Protein AF-A0A2T0ANY3-F1 (afdb_monomer_lite)

Structure (mmCIF, N/CA/C/O backbone):
data_AF-A0A2T0ANY3-F1
#
_entry.id   AF-A0A2T0ANY3-F1
#
loop_
_atom_site.group_PDB
_atom_site.id
_atom_site.type_symbol
_atom_site.label_atom_id
_atom_site.label_alt_id
_atom_site.label_comp_id
_atom_site.label_asym_id
_atom_site.label_entity_id
_atom_site.label_seq_id
_atom_site.pdbx_PDB_ins_code
_atom_site.Cartn_x
_atom_site.Cartn_y
_atom_site.Cartn_z
_atom_site.occupancy
_atom_site.B_iso_or_equiv
_atom_site.auth_seq_id
_atom_site.auth_comp_id
_atom_site.auth_asym_id
_atom_site.auth_atom_id
_atom_site.pdbx_PDB_model_num
ATOM 1 N N . MET A 1 1 ? -57.122 -60.988 -30.507 1.00 38.91 1 MET A N 1
ATOM 2 C CA . MET A 1 1 ? -55.889 -60.382 -31.065 1.00 38.91 1 MET A CA 1
ATOM 3 C C . MET A 1 1 ? -55.751 -58.993 -30.432 1.00 38.91 1 MET A C 1
ATOM 5 O O . MET A 1 1 ? -56.657 -58.203 -30.624 1.00 38.91 1 MET A O 1
ATOM 9 N N . LYS A 1 2 ? -54.909 -58.826 -29.392 1.00 39.31 2 LYS A N 1
ATOM 10 C CA . LYS A 1 2 ? -53.591 -58.127 -29.433 1.00 39.31 2 LYS A CA 1
ATOM 11 C C . LYS A 1 2 ? -53.776 -56.617 -29.756 1.00 39.31 2 LYS A C 1
ATOM 13 O O . LYS A 1 2 ? -54.339 -56.328 -30.794 1.00 39.31 2 LYS A O 1
ATOM 18 N N . LEU A 1 3 ? -53.377 -55.599 -28.982 1.00 35.94 3 LEU A N 1
ATOM 19 C CA . LEU A 1 3 ? -52.286 -55.383 -28.018 1.00 35.94 3 LEU A CA 1
ATOM 20 C C . LEU A 1 3 ? -52.685 -54.320 -26.960 1.00 35.94 3 LEU A C 1
ATOM 22 O O . LEU A 1 3 ? -53.331 -53.328 -27.294 1.00 35.94 3 LEU A O 1
ATOM 26 N N . MET A 1 4 ? -52.179 -54.471 -25.729 1.00 40.62 4 MET A N 1
ATOM 27 C CA . MET A 1 4 ? -52.040 -53.400 -24.727 1.00 40.62 4 MET A CA 1
ATOM 28 C C . MET A 1 4 ? -51.028 -52.342 -25.208 1.00 40.62 4 MET A C 1
ATOM 30 O O . MET A 1 4 ? -49.949 -52.700 -25.682 1.00 40.62 4 MET A O 1
ATOM 34 N N . LYS A 1 5 ? -51.338 -51.046 -25.061 1.00 40.91 5 LYS A N 1
ATOM 35 C CA . LYS A 1 5 ? -50.365 -49.956 -25.257 1.00 40.91 5 LYS A CA 1
ATOM 36 C C . LYS A 1 5 ? -49.650 -49.660 -23.935 1.00 40.91 5 LYS A C 1
ATOM 38 O O . LYS A 1 5 ? -50.286 -49.256 -22.968 1.00 40.91 5 LYS A O 1
ATOM 43 N N . LEU A 1 6 ? -48.332 -49.872 -23.930 1.00 39.81 6 LEU A N 1
ATOM 44 C CA . LEU A 1 6 ? -47.411 -49.507 -22.854 1.00 39.81 6 LEU A CA 1
ATOM 45 C C . LEU A 1 6 ? -47.390 -47.988 -22.624 1.00 39.81 6 LEU A C 1
ATOM 47 O O . LEU A 1 6 ? -47.322 -47.194 -23.566 1.00 39.81 6 LEU A O 1
ATOM 51 N N . SER A 1 7 ? -47.386 -47.623 -21.348 1.00 41.78 7 SER A N 1
ATOM 52 C CA . SER A 1 7 ? -47.126 -46.298 -20.796 1.00 41.78 7 SER A CA 1
ATOM 53 C C . SER A 1 7 ? -45.707 -45.821 -21.131 1.00 41.78 7 SER A C 1
ATOM 55 O O . SER A 1 7 ? -44.728 -46.535 -20.927 1.00 41.78 7 SER A O 1
ATOM 57 N N . LYS A 1 8 ? -45.578 -44.583 -21.623 1.00 39.84 8 LYS A N 1
ATOM 58 C CA . LYS A 1 8 ? -44.283 -43.898 -21.725 1.00 39.84 8 LYS A CA 1
ATOM 59 C C . LYS A 1 8 ? -44.063 -43.094 -20.447 1.00 39.84 8 LYS A C 1
ATOM 61 O O . LYS A 1 8 ? -44.670 -42.044 -20.266 1.00 39.84 8 LYS A O 1
ATOM 66 N N . ILE A 1 9 ? -43.214 -43.610 -19.564 1.00 42.91 9 ILE A N 1
ATOM 67 C CA . ILE A 1 9 ? -42.672 -42.871 -18.421 1.00 42.91 9 ILE A CA 1
ATOM 68 C C . ILE A 1 9 ? -41.618 -41.905 -18.972 1.00 42.91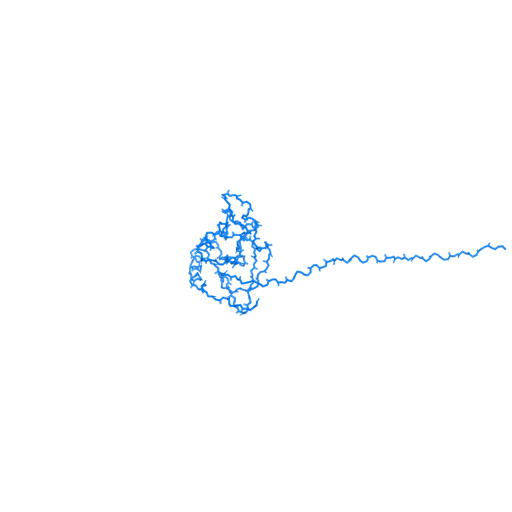 9 ILE A C 1
ATOM 70 O O . ILE A 1 9 ? -40.612 -42.333 -19.534 1.00 42.91 9 ILE A O 1
ATOM 74 N N . PHE A 1 10 ? -41.870 -40.602 -18.855 1.00 37.62 10 PHE A N 1
ATOM 75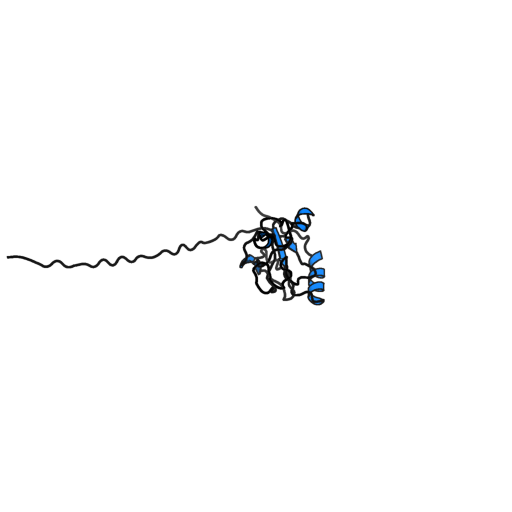 C CA . PHE A 1 10 ? -40.890 -39.559 -19.146 1.00 37.62 10 PHE A CA 1
ATOM 76 C C . PHE A 1 10 ? -40.000 -39.393 -17.907 1.00 37.62 10 PHE A C 1
ATOM 78 O O . PHE A 1 10 ? -40.444 -38.869 -16.889 1.00 37.62 10 PHE A O 1
ATOM 85 N N . VAL A 1 11 ? -38.757 -39.873 -17.970 1.00 42.12 11 VAL A N 1
ATOM 86 C CA . VAL A 1 11 ? -37.743 -39.580 -16.949 1.00 42.12 11 VAL A CA 1
ATOM 87 C C . VAL A 1 11 ? -37.110 -38.242 -17.317 1.00 42.12 11 VAL A C 1
ATOM 89 O O . VAL A 1 11 ? -36.372 -38.141 -18.294 1.00 42.12 11 VAL A O 1
ATOM 92 N N . MET A 1 12 ? -37.451 -37.198 -16.567 1.00 34.59 12 MET A N 1
ATOM 93 C CA . MET A 1 12 ? -36.865 -35.869 -16.707 1.00 34.59 12 MET A CA 1
ATOM 94 C C . MET A 1 12 ? -35.610 -35.807 -15.831 1.00 34.59 12 MET A C 1
ATOM 96 O O . MET A 1 12 ? -35.696 -35.705 -14.610 1.00 34.59 12 MET A O 1
ATOM 100 N N . THR A 1 13 ? -34.438 -35.931 -16.450 1.00 46.69 13 THR A N 1
ATOM 101 C CA . THR A 1 13 ? -33.149 -35.821 -15.758 1.00 46.69 13 THR A CA 1
ATOM 102 C C . THR A 1 13 ? -32.906 -34.366 -15.359 1.00 46.69 13 THR A C 1
ATOM 104 O O . THR A 1 13 ? -32.686 -33.509 -16.214 1.00 46.69 13 THR A O 1
ATOM 107 N N . LEU A 1 14 ? -32.940 -34.082 -14.057 1.00 39.19 14 LEU A N 1
ATOM 108 C CA . LEU A 1 14 ? -32.524 -32.803 -13.488 1.00 39.19 14 LEU A CA 1
ATOM 109 C C . LEU A 1 14 ? -30.990 -32.723 -13.522 1.00 39.19 14 LEU A C 1
ATOM 111 O O . LEU A 1 14 ? -30.310 -33.361 -12.721 1.00 39.19 14 LEU A O 1
ATOM 115 N N . VAL A 1 15 ? -30.439 -31.947 -14.455 1.00 46.06 15 VAL A N 1
ATOM 116 C CA . VAL A 1 15 ? -29.007 -31.620 -14.478 1.00 46.06 15 VAL A CA 1
ATOM 117 C C . VAL A 1 15 ? -28.779 -30.465 -13.506 1.00 46.06 15 VAL A C 1
ATOM 119 O O . VAL A 1 15 ? -29.011 -29.305 -13.836 1.00 46.06 15 VAL A O 1
ATOM 122 N N . ILE A 1 16 ? -28.348 -30.780 -12.284 1.00 53.31 16 ILE A N 1
ATOM 123 C CA . ILE A 1 16 ? -27.860 -29.773 -11.338 1.00 53.31 16 ILE A CA 1
ATOM 124 C C . ILE A 1 16 ? -26.442 -29.409 -11.781 1.00 53.31 16 ILE A C 1
ATOM 126 O O . ILE A 1 16 ? -25.492 -30.151 -11.539 1.00 53.31 16 ILE A O 1
ATOM 130 N N . GLY A 1 17 ? -26.303 -28.278 -12.474 1.00 45.50 17 GLY A N 1
ATOM 131 C CA . GLY A 1 17 ? -25.002 -27.668 -12.721 1.00 45.50 17 GLY A CA 1
ATOM 132 C C . GLY A 1 17 ? -24.404 -27.227 -11.390 1.00 45.50 17 GLY A C 1
ATOM 133 O O . GLY A 1 17 ? -24.817 -26.215 -10.828 1.00 45.50 17 GLY A O 1
ATOM 134 N N . VAL A 1 18 ? -23.458 -28.000 -10.860 1.00 52.25 18 VAL A N 1
ATOM 135 C CA . VAL A 1 18 ? -22.681 -27.599 -9.687 1.00 52.25 18 VAL A CA 1
ATOM 136 C C . VAL A 1 18 ? -21.741 -26.486 -10.140 1.00 52.25 18 VAL A C 1
ATOM 138 O O . VAL A 1 18 ? -20.708 -26.747 -10.754 1.00 52.25 18 VAL A O 1
ATOM 141 N N . ALA A 1 19 ? -22.114 -25.232 -9.881 1.00 55.91 19 ALA A N 1
ATOM 142 C CA . ALA A 1 19 ? -21.166 -24.131 -9.947 1.00 55.91 19 ALA A CA 1
ATOM 143 C C . ALA A 1 19 ? -20.071 -24.428 -8.916 1.00 55.91 19 ALA A C 1
ATOM 145 O O . ALA A 1 19 ? -20.343 -24.482 -7.717 1.00 55.91 19 ALA A O 1
ATOM 146 N N . ALA A 1 20 ? -18.853 -24.692 -9.384 1.00 49.84 20 ALA A N 1
ATOM 147 C CA . ALA A 1 20 ? -17.703 -24.854 -8.513 1.00 49.84 20 ALA A CA 1
ATOM 148 C C . ALA A 1 20 ? -17.488 -23.531 -7.764 1.00 49.84 20 ALA A C 1
ATOM 150 O O . ALA A 1 20 ? -16.993 -22.556 -8.325 1.00 49.84 20 ALA A O 1
ATOM 151 N N . ILE A 1 21 ? -17.919 -23.482 -6.504 1.00 52.09 21 ILE A N 1
ATOM 152 C CA . ILE A 1 21 ? -17.597 -22.387 -5.594 1.00 52.09 21 ILE A CA 1
ATOM 153 C C . ILE A 1 21 ? -16.138 -22.596 -5.205 1.00 52.09 21 ILE A C 1
ATOM 155 O O . ILE A 1 21 ? -15.815 -23.439 -4.368 1.00 52.09 21 ILE A O 1
ATOM 159 N N . THR A 1 22 ? -15.240 -21.863 -5.853 1.00 49.00 22 THR A N 1
ATOM 160 C CA . THR A 1 22 ? -13.828 -21.844 -5.481 1.00 49.00 22 THR A CA 1
ATOM 161 C C . THR A 1 22 ? -13.704 -21.100 -4.155 1.00 49.00 22 THR A C 1
ATOM 163 O O . THR A 1 22 ? -13.727 -19.873 -4.111 1.00 49.00 22 THR A O 1
ATOM 166 N N . ILE A 1 23 ? -13.610 -21.840 -3.052 1.00 48.62 23 ILE A N 1
ATOM 167 C CA . ILE A 1 23 ? -13.293 -21.268 -1.744 1.00 48.62 23 ILE A CA 1
ATOM 168 C C . ILE A 1 23 ? -11.783 -21.021 -1.734 1.00 48.62 23 ILE A C 1
ATOM 170 O O . ILE A 1 23 ? -10.997 -21.935 -1.496 1.00 48.62 23 ILE A O 1
ATOM 174 N N . THR A 1 24 ? -11.356 -19.799 -2.044 1.00 55.16 24 THR A N 1
ATOM 175 C CA . THR A 1 24 ? -9.959 -19.400 -1.846 1.00 55.16 24 THR A CA 1
ATOM 176 C C . THR A 1 24 ? -9.718 -19.217 -0.352 1.00 55.16 24 THR A C 1
ATOM 178 O O . THR A 1 24 ? -10.343 -18.363 0.278 1.00 55.16 24 THR A O 1
ATOM 181 N N . SER A 1 25 ? -8.825 -20.014 0.228 1.00 58.31 25 SER A N 1
ATOM 182 C CA . SER A 1 25 ? -8.356 -19.826 1.599 1.00 58.31 25 SER A CA 1
ATOM 183 C C . SER A 1 25 ? -7.657 -18.469 1.731 1.00 58.31 25 SER A C 1
ATOM 185 O O . SER A 1 25 ? -6.826 -18.098 0.901 1.00 58.31 25 SER A O 1
ATOM 187 N N . ALA A 1 26 ? -8.002 -17.710 2.775 1.00 63.53 26 ALA A N 1
ATOM 188 C CA . ALA A 1 26 ? -7.334 -16.450 3.077 1.00 63.53 26 ALA A CA 1
ATOM 189 C C . ALA A 1 26 ? -5.858 -16.719 3.411 1.00 63.53 26 ALA A C 1
ATOM 191 O O . ALA A 1 26 ? -5.553 -17.532 4.285 1.00 63.53 26 ALA A O 1
ATOM 192 N N . LYS A 1 27 ? -4.942 -16.048 2.706 1.00 70.50 27 LYS A N 1
ATOM 193 C CA . LYS A 1 27 ? -3.503 -16.135 2.966 1.00 70.50 27 LYS A CA 1
ATOM 194 C C . LYS A 1 27 ? -3.111 -15.050 3.965 1.00 70.50 27 LYS A C 1
ATOM 196 O O . LYS A 1 27 ? -3.208 -13.867 3.653 1.00 70.50 27 LYS A O 1
ATOM 201 N N . THR A 1 28 ? -2.636 -15.450 5.140 1.00 70.44 28 THR A N 1
ATOM 202 C CA . THR A 1 28 ? -2.039 -14.519 6.104 1.00 70.44 28 THR A CA 1
ATOM 203 C C . THR A 1 28 ? -0.596 -14.239 5.705 1.00 70.44 28 THR A C 1
ATOM 205 O O . THR A 1 28 ? 0.187 -15.166 5.501 1.00 70.44 28 THR A O 1
ATOM 208 N N . VAL A 1 29 ? -0.242 -12.962 5.581 1.00 66.12 29 VAL A N 1
ATOM 209 C CA . VAL A 1 29 ? 1.121 -12.511 5.284 1.00 66.12 29 VAL A CA 1
ATOM 210 C C . VAL A 1 29 ? 1.430 -11.309 6.169 1.00 66.12 29 VAL A C 1
ATOM 212 O O . VAL A 1 29 ? 0.563 -10.466 6.395 1.00 66.12 29 VAL A O 1
ATOM 215 N N . LYS A 1 30 ? 2.657 -11.234 6.684 1.00 70.38 30 LYS A N 1
ATOM 216 C CA . LYS A 1 30 ? 3.140 -10.034 7.369 1.00 70.38 30 LYS A CA 1
ATOM 217 C C . LYS A 1 30 ? 3.478 -8.959 6.356 1.00 70.38 30 LYS A C 1
ATOM 219 O O . LYS A 1 30 ? 4.126 -9.273 5.364 1.00 70.38 30 LYS A O 1
ATOM 224 N N . ALA A 1 31 ? 3.097 -7.722 6.646 1.00 68.56 31 ALA A N 1
ATOM 225 C CA . ALA A 1 31 ? 3.460 -6.591 5.817 1.00 68.56 31 ALA A CA 1
ATOM 226 C C . ALA A 1 31 ? 3.900 -5.395 6.660 1.00 68.56 31 ALA A C 1
ATOM 228 O O . ALA A 1 31 ? 3.296 -5.127 7.701 1.00 68.56 31 ALA A O 1
ATOM 229 N N . ASP A 1 32 ? 4.915 -4.672 6.189 1.00 72.31 32 ASP A N 1
ATOM 230 C CA . ASP A 1 32 ? 5.196 -3.331 6.704 1.00 72.31 32 ASP A CA 1
ATOM 231 C C . ASP A 1 32 ? 4.109 -2.359 6.250 1.00 72.31 32 ASP A C 1
ATOM 233 O O . ASP A 1 32 ? 3.521 -2.520 5.179 1.00 72.31 32 ASP A O 1
ATOM 237 N N . VAL A 1 33 ? 3.850 -1.333 7.056 1.00 71.06 33 VAL A N 1
ATOM 238 C CA . VAL A 1 33 ? 2.900 -0.270 6.718 1.00 71.06 33 VAL A CA 1
ATOM 239 C C . VAL A 1 33 ? 3.677 1.018 6.523 1.00 71.06 33 VAL A C 1
ATOM 241 O O . VAL A 1 33 ? 4.426 1.438 7.402 1.00 71.06 33 VAL A O 1
ATOM 244 N N . PHE A 1 34 ? 3.480 1.650 5.377 1.00 71.88 34 PHE A N 1
ATOM 245 C CA . PHE A 1 34 ? 4.164 2.872 4.986 1.00 71.88 34 PHE A CA 1
ATOM 246 C C . PHE A 1 34 ? 3.151 3.984 4.678 1.00 71.88 34 PHE A C 1
ATOM 248 O O . PHE A 1 34 ? 1.986 3.708 4.379 1.00 71.88 34 PHE A O 1
ATOM 255 N N . TYR A 1 35 ? 3.602 5.238 4.772 1.00 70.12 35 TYR A N 1
ATOM 256 C CA . TYR A 1 35 ? 2.827 6.424 4.400 1.00 70.12 35 TYR A CA 1
ATOM 257 C C . TYR A 1 35 ? 3.690 7.378 3.578 1.00 70.12 35 TYR A C 1
ATOM 259 O O . TYR A 1 35 ? 4.662 7.931 4.084 1.00 70.12 35 TYR A O 1
ATOM 267 N N . GLU A 1 36 ? 3.339 7.638 2.326 1.00 68.38 36 GLU A N 1
ATOM 268 C CA . GLU A 1 36 ? 4.099 8.581 1.501 1.00 68.38 36 GLU A CA 1
ATOM 269 C C . GLU A 1 36 ? 3.642 10.047 1.690 1.00 68.38 36 GLU A C 1
ATOM 271 O O . GLU A 1 36 ? 2.457 10.358 1.794 1.00 68.38 36 GLU A O 1
ATOM 276 N N . LEU A 1 37 ? 4.602 10.983 1.723 1.00 54.72 37 LEU A N 1
ATOM 277 C CA . LEU A 1 37 ? 4.381 12.409 2.025 1.00 54.72 37 LEU A CA 1
ATOM 278 C C . LEU A 1 37 ? 3.720 13.218 0.906 1.00 54.72 37 LEU A C 1
ATOM 280 O O . LEU A 1 37 ? 3.464 14.401 1.089 1.00 54.72 37 LEU A O 1
ATOM 284 N N . SER A 1 38 ? 3.468 12.631 -0.260 1.00 53.84 38 SER A N 1
ATOM 285 C CA . SER A 1 38 ? 2.815 13.321 -1.374 1.00 53.84 38 SER A CA 1
ATOM 286 C C . SER A 1 38 ? 2.036 12.327 -2.223 1.00 53.84 38 SER A C 1
ATOM 288 O O . SER A 1 38 ? 2.433 11.981 -3.336 1.00 53.84 38 SER A O 1
ATOM 290 N N . GLN A 1 39 ? 0.912 11.863 -1.692 1.00 57.44 39 GLN A N 1
ATOM 291 C CA . GLN A 1 39 ? 0.066 10.906 -2.387 1.00 57.44 39 GLN A CA 1
ATOM 292 C C . GLN A 1 39 ? -0.951 11.630 -3.273 1.00 57.44 39 GLN A C 1
ATOM 294 O O . GLN A 1 39 ? -2.082 11.907 -2.887 1.00 57.44 39 GLN A O 1
ATOM 299 N N . THR A 1 40 ? -0.572 11.926 -4.516 1.00 52.56 40 THR A N 1
ATOM 300 C CA . THR A 1 40 ? -1.575 12.160 -5.576 1.00 52.56 40 THR A CA 1
ATOM 301 C C . THR A 1 40 ? -2.191 10.822 -6.008 1.00 52.56 40 THR A C 1
ATOM 303 O O . THR A 1 40 ? -3.390 10.738 -6.254 1.00 52.56 40 THR A O 1
ATOM 306 N N . VAL A 1 41 ? -1.359 9.777 -5.995 1.00 55.41 41 VAL A N 1
ATOM 307 C CA . VAL A 1 41 ? -1.614 8.330 -6.101 1.00 55.41 41 VAL A CA 1
ATOM 308 C C . VAL A 1 41 ? -0.555 7.632 -5.225 1.00 55.41 41 VAL A C 1
ATOM 310 O O . VAL A 1 41 ? 0.443 8.272 -4.886 1.00 55.41 41 VAL A O 1
ATOM 313 N N . THR A 1 42 ? -0.747 6.371 -4.830 1.00 49.91 42 THR A N 1
ATOM 314 C CA . THR A 1 42 ? 0.266 5.625 -4.044 1.00 49.91 42 THR A CA 1
ATOM 315 C C . THR A 1 42 ? 1.320 4.943 -4.925 1.00 49.91 42 THR A C 1
ATOM 317 O O . THR A 1 42 ? 2.377 4.546 -4.439 1.00 49.91 42 THR A O 1
ATOM 320 N N . GLY A 1 43 ? 1.117 4.912 -6.248 1.00 53.16 43 GLY A N 1
ATOM 321 C CA . GLY A 1 43 ? 2.234 4.821 -7.171 1.00 53.16 43 GLY A CA 1
ATOM 322 C C . GLY A 1 43 ? 1.959 4.942 -8.672 1.00 53.16 43 GLY A C 1
ATOM 323 O O . GLY A 1 43 ? 0.851 5.151 -9.158 1.00 53.16 43 GLY A O 1
ATOM 324 N N . TYR A 1 44 ? 3.100 4.931 -9.362 1.00 47.50 44 TYR A N 1
ATOM 325 C CA . TYR A 1 44 ? 3.455 4.983 -10.787 1.00 47.50 44 TYR A CA 1
ATOM 326 C C . TYR A 1 44 ? 2.689 5.844 -11.802 1.00 47.50 44 TYR A C 1
ATOM 328 O O . TYR A 1 44 ? 3.332 6.392 -12.694 1.00 47.50 44 TYR A O 1
ATOM 336 N N . THR A 1 45 ? 1.364 5.981 -11.758 1.00 49.88 45 THR A N 1
ATOM 337 C CA . THR A 1 45 ? 0.644 6.420 -12.972 1.00 49.88 45 THR A CA 1
ATOM 338 C C . THR A 1 45 ? 0.753 7.918 -13.269 1.00 49.88 45 THR A C 1
ATOM 340 O O . THR A 1 45 ? 0.434 8.324 -14.383 1.00 49.88 45 THR A O 1
ATOM 343 N N . GLY A 1 46 ? 1.135 8.758 -12.294 1.00 54.25 46 GLY A N 1
ATOM 344 C CA . GLY A 1 46 ? 1.208 10.222 -12.449 1.00 54.25 46 GLY A CA 1
ATOM 345 C C . GLY A 1 46 ? -0.101 10.893 -12.909 1.00 54.25 46 GLY A C 1
ATOM 346 O O . GLY A 1 46 ? -0.114 12.088 -13.181 1.00 54.25 46 GLY A O 1
ATOM 347 N N . SER A 1 47 ? -1.199 10.133 -13.002 1.00 59.31 47 SER A N 1
ATOM 348 C CA . SER A 1 47 ? -2.421 10.483 -13.742 1.00 59.31 47 SER A CA 1
ATOM 349 C C . SER A 1 47 ? -3.618 10.782 -12.837 1.00 59.31 47 SER A C 1
ATOM 351 O O . SER A 1 47 ? -4.720 11.021 -13.324 1.00 59.31 47 SER A O 1
ATOM 353 N N . GLY A 1 48 ? -3.420 10.751 -11.515 1.00 73.88 48 GLY A N 1
ATOM 354 C CA . GLY A 1 48 ? -4.497 10.886 -10.530 1.00 73.88 48 GLY A CA 1
ATOM 355 C C . GLY A 1 48 ? -5.332 9.615 -10.323 1.00 73.88 48 GLY A C 1
ATOM 356 O O . GLY A 1 48 ? -6.294 9.653 -9.561 1.00 73.88 48 GLY A O 1
ATOM 357 N N . TYR A 1 49 ? -4.962 8.495 -10.957 1.00 84.88 49 TYR A N 1
ATOM 358 C CA . TYR A 1 49 ? -5.594 7.181 -10.796 1.00 84.88 49 TYR A CA 1
ATOM 359 C C . TYR A 1 49 ? -4.634 6.152 -10.202 1.00 84.88 49 TYR A C 1
ATOM 361 O O . TYR A 1 49 ? -3.434 6.182 -10.467 1.00 84.88 49 TYR A O 1
ATOM 369 N N . THR A 1 50 ? -5.155 5.197 -9.440 1.00 88.56 50 THR A N 1
ATOM 370 C CA . THR A 1 50 ? -4.360 4.044 -8.993 1.00 88.56 50 THR A CA 1
ATOM 371 C C . THR A 1 50 ? -3.910 3.185 -10.186 1.00 88.56 50 THR A C 1
ATOM 373 O O . THR A 1 50 ? -4.479 3.290 -11.277 1.00 88.56 50 THR A O 1
ATOM 376 N N . ALA A 1 51 ? -2.930 2.294 -10.008 1.00 90.06 51 ALA A N 1
ATOM 377 C CA . ALA A 1 51 ? -2.508 1.343 -11.046 1.00 90.06 51 ALA A CA 1
ATOM 378 C C . ALA A 1 51 ? -3.662 0.457 -11.570 1.00 90.06 51 ALA A C 1
ATOM 380 O O . ALA A 1 51 ? -3.674 0.085 -12.742 1.00 90.06 51 ALA A O 1
ATOM 381 N N . SER A 1 52 ? -4.686 0.193 -10.749 1.00 91.56 52 SER A N 1
ATOM 382 C CA . SER A 1 52 ? -5.924 -0.485 -11.168 1.00 91.56 52 SER A CA 1
ATOM 383 C C . SER A 1 52 ? -6.934 0.405 -11.918 1.00 91.56 52 SER A C 1
ATOM 385 O O . SER A 1 52 ? -8.052 -0.033 -12.189 1.00 91.56 52 SER A O 1
ATOM 387 N N . GLN A 1 53 ? -6.557 1.643 -12.263 1.00 90.44 53 GLN A N 1
ATOM 388 C CA . GLN A 1 53 ? -7.367 2.651 -12.965 1.00 90.44 53 GLN A CA 1
ATOM 389 C C . GLN A 1 53 ? -8.591 3.151 -12.183 1.00 90.44 53 GLN A C 1
ATOM 391 O O . GLN A 1 53 ? -9.580 3.603 -12.764 1.00 90.44 53 GLN A O 1
ATOM 396 N N . LYS A 1 54 ? -8.544 3.102 -10.848 1.00 90.62 54 LYS A N 1
ATOM 397 C CA . LYS A 1 54 ? -9.607 3.640 -9.989 1.00 90.62 54 LYS A CA 1
ATOM 398 C C . LYS A 1 54 ? -9.227 5.004 -9.435 1.00 90.62 54 LYS A C 1
ATOM 400 O O . LYS A 1 54 ? -8.055 5.319 -9.245 1.00 90.62 54 LYS A O 1
ATOM 405 N N . THR A 1 55 ? -10.236 5.812 -9.120 1.00 89.88 55 THR A N 1
ATOM 406 C CA . THR A 1 55 ? -10.034 7.026 -8.325 1.00 89.88 55 THR A CA 1
ATOM 407 C C . THR A 1 55 ? -9.514 6.633 -6.933 1.00 89.88 55 THR A C 1
ATOM 409 O O . THR A 1 55 ? -10.168 5.820 -6.265 1.00 89.88 55 THR A O 1
ATOM 412 N N . PRO A 1 56 ? -8.369 7.177 -6.480 1.00 88.06 56 PRO A N 1
ATOM 413 C CA . PRO A 1 56 ? -7.831 6.903 -5.155 1.00 88.06 56 PRO A CA 1
ATOM 414 C C . PRO A 1 56 ? -8.829 7.275 -4.057 1.00 88.06 56 PRO A C 1
ATOM 416 O O . PRO A 1 56 ? -9.501 8.305 -4.128 1.00 88.06 56 PRO A O 1
ATOM 419 N N . LYS A 1 57 ? -8.928 6.443 -3.018 1.00 90.25 57 LYS A N 1
ATOM 420 C CA . LYS A 1 57 ? -9.785 6.710 -1.858 1.00 90.25 57 LYS A CA 1
ATOM 421 C C . LYS A 1 57 ? -9.169 6.138 -0.591 1.00 90.25 57 LYS A C 1
ATOM 423 O O . LYS A 1 57 ? -8.445 5.146 -0.643 1.00 90.25 57 LYS A O 1
ATOM 428 N N . ILE A 1 58 ? -9.473 6.747 0.554 1.00 89.62 58 ILE A N 1
ATOM 429 C CA . ILE A 1 58 ? -8.995 6.247 1.847 1.00 89.62 58 ILE A CA 1
ATOM 430 C C . ILE A 1 58 ? -9.428 4.785 2.018 1.00 89.62 58 ILE A C 1
ATOM 432 O O . ILE A 1 58 ? -10.593 4.437 1.788 1.00 89.62 58 ILE A O 1
ATOM 436 N N . GLY A 1 59 ? -8.488 3.935 2.433 1.00 89.31 59 GLY A N 1
ATOM 437 C CA . GLY A 1 59 ? -8.661 2.482 2.504 1.00 89.31 59 GLY A CA 1
ATOM 438 C C . GLY A 1 59 ? -8.125 1.721 1.295 1.00 89.31 59 GLY A C 1
ATOM 439 O O . GLY A 1 59 ? -8.171 0.495 1.304 1.00 89.31 59 GLY A O 1
ATOM 440 N N . TYR A 1 60 ? -7.624 2.409 0.270 1.00 92.94 60 TYR A N 1
ATOM 441 C CA . TYR A 1 60 ? -6.776 1.782 -0.738 1.00 92.94 60 TYR A CA 1
ATOM 442 C C . TYR A 1 60 ? -5.327 1.734 -0.280 1.00 92.94 60 TYR A C 1
ATOM 444 O O . TYR A 1 60 ? -4.880 2.593 0.487 1.00 92.94 60 TYR A O 1
ATOM 452 N N . VAL A 1 61 ? -4.623 0.715 -0.763 1.00 90.88 61 VAL A N 1
ATOM 453 C CA . VAL A 1 61 ? -3.191 0.547 -0.546 1.00 90.88 61 VAL A CA 1
ATOM 454 C C . VAL A 1 61 ? -2.454 0.224 -1.839 1.00 90.88 61 VAL A C 1
ATOM 456 O O . VAL A 1 61 ? -3.019 -0.404 -2.745 1.00 90.88 61 VAL A O 1
ATOM 459 N N . ALA A 1 62 ? -1.183 0.618 -1.882 1.00 91.31 62 ALA A N 1
ATOM 460 C CA . ALA A 1 62 ? -0.215 0.106 -2.843 1.00 91.31 62 ALA A CA 1
ATOM 461 C C . ALA A 1 62 ? 0.554 -1.080 -2.266 1.00 91.31 62 ALA A C 1
ATOM 463 O O . ALA A 1 62 ? 0.807 -1.135 -1.068 1.00 91.31 62 ALA A O 1
ATOM 464 N N . VAL A 1 63 ? 0.967 -1.990 -3.139 1.00 91.25 63 VAL A N 1
ATOM 465 C CA . VAL A 1 63 ? 1.898 -3.090 -2.841 1.00 91.25 63 VAL A CA 1
ATOM 466 C C . VAL A 1 63 ? 3.044 -3.073 -3.851 1.00 91.25 63 VAL A C 1
ATOM 468 O O . VAL A 1 63 ? 3.010 -2.312 -4.819 1.00 91.25 63 VAL A O 1
ATOM 471 N N . HIS A 1 64 ? 4.054 -3.923 -3.683 1.00 91.31 64 HIS A N 1
ATOM 472 C CA . HIS A 1 64 ? 5.018 -4.136 -4.762 1.00 91.31 64 HIS A CA 1
ATOM 473 C C . HIS A 1 64 ? 4.347 -4.701 -6.027 1.00 91.31 64 HIS A C 1
ATOM 475 O O . HIS A 1 64 ? 3.415 -5.506 -5.915 1.00 91.31 64 HIS A O 1
ATOM 481 N N . PRO A 1 65 ? 4.850 -4.376 -7.233 1.00 93.69 65 PRO A N 1
ATOM 482 C CA . PRO A 1 65 ? 4.653 -5.254 -8.386 1.00 93.69 65 PRO A CA 1
ATOM 483 C C . PRO A 1 65 ? 5.276 -6.636 -8.117 1.00 93.69 65 PRO A C 1
ATOM 485 O O . PRO A 1 65 ? 6.066 -6.778 -7.196 1.00 93.69 65 PRO A O 1
ATOM 488 N N . LYS A 1 66 ? 4.959 -7.679 -8.890 1.00 94.44 66 LYS A N 1
ATOM 489 C CA . LYS A 1 66 ? 5.629 -8.993 -8.742 1.00 94.44 66 LYS A CA 1
ATOM 490 C C . LYS A 1 66 ? 7.122 -8.917 -9.057 1.00 94.44 66 LYS A C 1
ATOM 492 O O . LYS A 1 66 ? 7.936 -9.614 -8.447 1.00 94.44 66 LYS A O 1
ATOM 497 N N . GLU A 1 67 ? 7.458 -8.062 -10.016 1.00 94.69 67 GLU A N 1
ATOM 498 C CA . GLU A 1 67 ? 8.809 -7.799 -10.484 1.00 94.69 67 GLU A CA 1
ATOM 499 C C . GLU A 1 67 ? 9.063 -6.292 -10.578 1.00 94.69 67 GLU A C 1
ATOM 501 O O . GLU A 1 67 ? 8.156 -5.545 -10.952 1.00 94.69 67 GLU A O 1
ATOM 506 N N . PRO A 1 68 ? 10.306 -5.832 -10.351 1.00 93.25 68 PRO A N 1
ATOM 507 C CA . PRO A 1 68 ? 10.642 -4.433 -10.545 1.00 93.25 68 PRO A CA 1
ATOM 508 C C . PRO A 1 68 ? 10.549 -4.038 -12.026 1.00 93.25 68 PRO A C 1
ATOM 510 O O . PRO A 1 68 ? 10.942 -4.794 -12.930 1.00 93.25 68 PRO A O 1
ATOM 513 N N . ILE A 1 69 ? 10.087 -2.815 -12.279 1.00 89.75 69 ILE A N 1
ATOM 514 C CA . ILE A 1 69 ? 10.141 -2.193 -13.607 1.00 89.75 69 ILE A CA 1
ATOM 515 C C . ILE A 1 69 ? 11.593 -2.058 -14.078 1.00 89.75 69 ILE A C 1
ATOM 517 O O . ILE A 1 69 ? 12.502 -1.868 -13.270 1.00 89.75 69 ILE A O 1
ATOM 521 N N . ARG A 1 70 ? 11.830 -2.118 -15.393 1.00 90.88 70 ARG A N 1
ATOM 522 C CA . ARG A 1 70 ? 13.171 -1.867 -15.969 1.00 90.88 70 ARG A CA 1
ATOM 523 C C . ARG A 1 70 ? 13.294 -0.497 -16.627 1.00 90.88 70 ARG A C 1
ATOM 525 O O . ARG A 1 70 ? 14.407 -0.018 -16.808 1.00 90.88 70 ARG A O 1
ATOM 532 N N . TYR A 1 71 ? 12.179 0.119 -16.999 1.00 86.25 71 TYR A N 1
ATOM 533 C CA . TYR A 1 71 ? 12.148 1.409 -17.684 1.00 86.25 71 TYR A CA 1
ATOM 534 C C . TYR A 1 71 ? 10.826 2.152 -17.407 1.00 86.25 71 TYR A C 1
ATOM 536 O O . TYR A 1 71 ? 9.873 1.546 -16.913 1.00 86.25 71 TYR A O 1
ATOM 544 N N . PRO A 1 72 ? 10.746 3.467 -17.680 1.00 81.19 72 PRO A N 1
ATOM 545 C CA . PRO A 1 72 ? 9.496 4.223 -17.608 1.00 81.19 72 PRO A CA 1
ATOM 546 C C . PRO A 1 72 ? 8.412 3.668 -18.554 1.00 81.19 72 PRO A C 1
ATOM 548 O O . PRO A 1 72 ? 8.695 3.407 -19.719 1.00 81.19 72 PRO A O 1
ATOM 551 N N . GLY A 1 73 ? 7.175 3.513 -18.079 1.00 79.62 73 GLY A N 1
ATOM 552 C CA . GLY A 1 73 ? 6.043 2.955 -18.833 1.00 79.62 73 GLY A CA 1
ATOM 553 C C . GLY A 1 73 ? 5.931 1.424 -18.822 1.00 79.62 73 GLY A C 1
ATOM 554 O O . GLY A 1 73 ? 5.074 0.871 -19.505 1.00 79.62 73 GLY A O 1
ATOM 555 N N . ASP A 1 74 ? 6.777 0.728 -18.067 1.00 88.50 74 ASP A N 1
ATOM 556 C CA . ASP A 1 74 ? 6.784 -0.734 -18.001 1.00 88.50 74 ASP A CA 1
ATOM 557 C C . ASP A 1 74 ? 5.513 -1.297 -17.343 1.00 88.50 74 ASP A C 1
ATOM 559 O O . ASP A 1 74 ? 5.175 -0.956 -16.206 1.00 88.50 74 ASP A O 1
ATOM 563 N N . LEU A 1 75 ? 4.832 -2.206 -18.046 1.00 90.31 75 LEU A N 1
ATOM 564 C CA . LEU A 1 75 ? 3.559 -2.789 -17.610 1.00 90.31 75 LEU A CA 1
ATOM 565 C C . LEU A 1 75 ? 3.679 -3.675 -16.369 1.00 90.31 75 LEU A C 1
ATOM 567 O O . LEU A 1 75 ? 2.658 -3.990 -15.766 1.00 90.31 75 LEU A O 1
ATOM 571 N N . ARG A 1 76 ? 4.891 -4.043 -15.939 1.00 92.25 76 ARG A N 1
ATOM 572 C CA . ARG A 1 76 ? 5.084 -4.735 -14.655 1.00 92.25 76 ARG A CA 1
ATOM 573 C C . ARG A 1 76 ? 4.643 -3.901 -13.462 1.00 92.25 76 ARG A C 1
ATOM 575 O O . ARG A 1 76 ? 4.221 -4.473 -12.466 1.00 92.25 76 ARG A O 1
ATOM 582 N N . ALA A 1 77 ? 4.629 -2.572 -13.588 1.00 89.00 77 ALA A N 1
ATOM 583 C CA . ALA A 1 77 ? 3.977 -1.713 -12.603 1.00 89.00 77 ALA A CA 1
ATOM 584 C C . ALA A 1 77 ? 2.474 -2.015 -12.458 1.00 89.00 77 ALA A C 1
ATOM 586 O O . ALA A 1 77 ? 1.886 -1.681 -11.451 1.00 89.00 77 ALA A O 1
ATOM 587 N N . LEU A 1 78 ? 1.826 -2.652 -13.431 1.00 91.94 78 LEU A N 1
ATOM 588 C CA . LEU A 1 78 ? 0.403 -2.994 -13.371 1.00 91.94 78 LEU A CA 1
ATOM 589 C C . LEU A 1 78 ? 0.161 -4.458 -12.968 1.00 91.94 78 LEU A C 1
ATOM 591 O O . LEU A 1 78 ? -0.979 -4.916 -13.012 1.00 91.94 78 LEU A O 1
ATOM 595 N N . ASP A 1 79 ? 1.210 -5.193 -12.584 1.00 93.94 79 ASP A N 1
ATOM 596 C CA . ASP A 1 79 ? 1.127 -6.592 -12.156 1.00 93.94 79 ASP A CA 1
ATOM 597 C C . ASP A 1 79 ? 1.515 -6.729 -10.672 1.00 93.94 79 ASP A C 1
ATOM 599 O O . ASP A 1 79 ? 2.683 -6.972 -10.354 1.00 93.94 79 ASP A O 1
ATOM 603 N N . PRO A 1 80 ? 0.568 -6.525 -9.737 1.00 93.50 80 PRO A N 1
ATOM 604 C CA . PRO A 1 80 ? 0.861 -6.442 -8.313 1.00 93.50 80 PRO A CA 1
ATOM 605 C C . PRO A 1 80 ? 1.158 -7.819 -7.701 1.00 93.50 80 PRO A C 1
ATOM 607 O O . PRO A 1 80 ? 0.580 -8.841 -8.084 1.00 93.50 80 PRO A O 1
ATOM 610 N N . LEU A 1 81 ? 2.024 -7.841 -6.685 1.00 91.75 81 LEU A N 1
ATOM 611 C CA . LEU A 1 81 ? 2.333 -9.035 -5.895 1.00 91.75 81 LEU A CA 1
ATOM 612 C C . LEU A 1 81 ? 1.081 -9.614 -5.221 1.00 91.75 81 LEU A C 1
ATOM 614 O O . LEU A 1 81 ? 0.891 -10.830 -5.176 1.00 91.75 81 LEU A O 1
ATOM 618 N N . ILE A 1 82 ? 0.216 -8.728 -4.724 1.00 90.38 82 ILE A N 1
ATOM 619 C CA . ILE A 1 82 ? -1.119 -9.054 -4.224 1.00 90.38 82 ILE A CA 1
ATOM 620 C C . ILE A 1 82 ? -2.129 -8.534 -5.258 1.00 90.38 82 ILE A C 1
ATOM 622 O O . ILE A 1 82 ? -2.120 -7.336 -5.523 1.00 90.38 82 ILE A O 1
ATOM 626 N N . PRO A 1 83 ? -2.995 -9.378 -5.852 1.00 93.62 83 PRO A N 1
ATOM 627 C CA . PRO A 1 83 ? -3.893 -8.956 -6.929 1.00 93.62 83 PRO A CA 1
ATOM 628 C C . PRO A 1 83 ? -4.753 -7.738 -6.574 1.00 93.62 83 PRO A C 1
ATOM 630 O O . PRO A 1 83 ? -5.237 -7.623 -5.444 1.00 93.62 83 PRO A O 1
ATOM 633 N N . PHE A 1 84 ? -5.013 -6.864 -7.550 1.00 93.81 84 PHE A N 1
ATOM 634 C CA . PHE A 1 84 ? -5.951 -5.757 -7.359 1.00 93.81 84 PHE A CA 1
ATOM 635 C C . PHE A 1 84 ? -7.338 -6.256 -6.928 1.00 93.81 84 PHE A C 1
ATOM 637 O O . PHE A 1 84 ? -7.784 -7.333 -7.324 1.00 93.81 84 PHE A O 1
ATOM 644 N N . GLY A 1 85 ? -8.026 -5.469 -6.104 1.00 92.25 85 GLY A N 1
ATOM 645 C CA . GLY A 1 85 ? -9.298 -5.828 -5.479 1.00 92.25 85 GLY A CA 1
ATOM 646 C C . GLY A 1 85 ? -9.169 -6.775 -4.282 1.00 92.25 85 GLY A C 1
ATOM 647 O O . GLY A 1 85 ? -10.170 -7.025 -3.609 1.00 92.25 85 GLY A O 1
ATOM 648 N N . THR A 1 86 ? -7.966 -7.273 -3.970 1.00 91.19 86 THR A N 1
ATOM 649 C CA . THR A 1 86 ? -7.752 -8.084 -2.765 1.00 91.19 86 THR A CA 1
ATOM 650 C C . THR A 1 86 ? -8.034 -7.257 -1.520 1.00 91.19 86 THR A C 1
ATOM 652 O O . THR A 1 86 ? -7.492 -6.164 -1.350 1.00 91.19 86 THR A O 1
ATOM 655 N N . MET A 1 87 ? -8.856 -7.812 -0.633 1.00 92.06 87 MET A N 1
ATOM 656 C CA . MET A 1 87 ? -9.104 -7.264 0.692 1.00 92.06 87 MET A CA 1
ATOM 657 C C . MET A 1 87 ? -7.999 -7.710 1.655 1.00 92.06 87 MET A C 1
ATOM 659 O O . MET A 1 87 ? -7.768 -8.905 1.832 1.00 92.06 87 MET A O 1
ATOM 663 N N . ILE A 1 88 ? -7.345 -6.749 2.299 1.00 86.94 88 ILE A N 1
ATOM 664 C CA . ILE A 1 88 ? -6.368 -6.970 3.365 1.00 86.94 88 ILE A CA 1
ATOM 665 C C . ILE A 1 88 ? -7.038 -6.650 4.695 1.00 86.94 88 ILE A C 1
ATOM 667 O O . ILE A 1 88 ? -7.538 -5.541 4.892 1.00 86.94 88 ILE A O 1
ATOM 671 N N . THR A 1 89 ? -7.006 -7.614 5.611 1.00 85.31 89 THR A N 1
ATOM 672 C CA . THR A 1 89 ? -7.481 -7.441 6.983 1.00 85.31 89 THR A CA 1
ATOM 673 C C . THR A 1 89 ? -6.292 -7.373 7.929 1.00 85.31 89 THR A C 1
ATOM 675 O O . THR A 1 89 ? -5.477 -8.293 7.979 1.00 85.31 89 THR A O 1
ATOM 678 N N . VAL A 1 90 ? -6.210 -6.299 8.706 1.00 82.44 90 VAL A N 1
ATOM 679 C CA . VAL A 1 90 ? -5.229 -6.151 9.779 1.00 82.44 90 VAL A CA 1
ATOM 680 C C . VAL A 1 90 ? -5.693 -6.974 10.977 1.00 82.44 90 VAL A C 1
ATOM 682 O O . VAL A 1 90 ? -6.800 -6.786 11.486 1.00 82.44 90 VAL A O 1
ATOM 685 N N . LEU A 1 91 ? -4.855 -7.916 11.398 1.00 78.69 91 LEU A N 1
ATOM 686 C CA . LEU A 1 91 ? -5.151 -8.839 12.492 1.00 78.69 91 LEU A CA 1
ATOM 687 C C . LEU A 1 91 ? -4.751 -8.248 13.857 1.00 78.69 91 LEU A C 1
ATOM 689 O O . LEU A 1 91 ? -4.152 -7.177 13.946 1.00 78.69 91 LEU A O 1
ATOM 693 N N . ASN A 1 92 ? -5.082 -8.966 14.934 1.00 77.00 92 ASN A N 1
ATOM 694 C CA . ASN A 1 92 ? -4.675 -8.663 16.315 1.00 77.00 92 ASN A CA 1
ATOM 695 C C . ASN A 1 92 ? -5.206 -7.337 16.891 1.00 77.00 92 ASN A C 1
ATOM 697 O O . ASN A 1 92 ? -4.573 -6.759 17.769 1.00 77.00 92 ASN A O 1
ATOM 701 N N . ASN A 1 93 ? -6.365 -6.854 16.422 1.00 69.75 93 ASN A N 1
ATOM 702 C CA . ASN A 1 93 ? -6.989 -5.608 16.894 1.00 69.75 93 ASN A CA 1
ATOM 703 C C . ASN A 1 93 ? -6.055 -4.385 16.854 1.00 69.75 93 ASN A C 1
ATOM 705 O O . ASN A 1 93 ? -6.196 -3.479 17.673 1.00 69.75 93 ASN A O 1
ATOM 709 N N . ASN A 1 94 ? -5.120 -4.341 15.902 1.00 79.56 94 ASN A N 1
ATOM 710 C CA . ASN A 1 94 ? -4.206 -3.216 15.732 1.00 79.56 94 ASN A CA 1
ATOM 711 C C . ASN A 1 94 ? -4.571 -2.413 14.474 1.00 79.56 94 ASN A C 1
ATOM 713 O O . ASN A 1 94 ? -3.898 -2.541 13.452 1.00 79.56 94 ASN A O 1
ATOM 717 N N . PRO A 1 95 ? -5.686 -1.659 14.478 1.00 84.25 95 PRO A N 1
ATOM 718 C CA . PRO A 1 95 ? -6.112 -0.935 13.295 1.00 84.25 95 PRO A CA 1
ATOM 719 C C . PRO A 1 95 ? -5.093 0.142 12.924 1.00 84.25 95 PRO A C 1
ATOM 721 O O . PRO A 1 95 ? -4.486 0.794 13.773 1.00 84.25 95 PRO A O 1
ATOM 724 N N . ILE A 1 96 ? -4.961 0.367 11.627 1.00 84.81 96 ILE A N 1
ATOM 725 C CA . ILE A 1 96 ? -4.045 1.345 11.063 1.00 84.81 96 ILE A CA 1
ATOM 726 C C . ILE A 1 96 ? -4.747 2.713 11.034 1.00 84.81 96 ILE A C 1
ATOM 728 O O . ILE A 1 96 ? -5.901 2.800 10.588 1.00 84.81 96 ILE A O 1
ATOM 732 N N . PRO A 1 97 ? -4.101 3.791 11.508 1.00 87.19 97 PRO A N 1
ATOM 733 C CA . PRO A 1 97 ? -4.674 5.123 11.436 1.00 87.19 97 PRO A CA 1
ATOM 734 C C . PRO A 1 97 ? -4.765 5.609 9.989 1.00 87.19 97 PRO A C 1
ATOM 736 O O . PRO A 1 97 ? -3.868 5.426 9.176 1.00 87.19 97 PRO A O 1
ATOM 739 N N . THR A 1 98 ? -5.858 6.294 9.678 1.00 87.38 98 THR A N 1
ATOM 740 C CA . THR A 1 98 ? -6.062 7.013 8.418 1.00 87.38 98 THR A CA 1
ATOM 741 C C . THR A 1 98 ? -6.625 8.405 8.718 1.00 87.38 98 THR A C 1
ATOM 743 O O . THR A 1 98 ? -7.135 8.626 9.822 1.00 87.38 98 THR A O 1
ATOM 746 N N . PRO A 1 99 ? -6.615 9.344 7.758 1.00 85.44 99 PRO A N 1
ATOM 747 C CA . PRO A 1 99 ? -7.206 10.670 7.958 1.00 85.44 99 PRO A CA 1
ATOM 748 C C . PRO A 1 99 ? -8.684 10.648 8.375 1.00 85.44 99 PRO A C 1
ATOM 750 O O . PRO A 1 99 ? -9.161 11.585 9.006 1.00 85.44 99 PRO A O 1
ATOM 753 N N . THR A 1 100 ? -9.417 9.578 8.051 1.00 88.50 100 THR A N 1
ATOM 754 C CA . THR A 1 100 ? -10.833 9.406 8.415 1.00 88.50 100 THR A CA 1
ATOM 755 C C . THR A 1 100 ? -11.039 8.562 9.678 1.00 88.50 100 THR A C 1
ATOM 757 O O . THR A 1 100 ? -12.160 8.145 9.952 1.00 88.50 100 THR A O 1
ATOM 760 N N . GLY A 1 101 ? -9.974 8.257 10.425 1.00 89.06 101 GLY A N 1
ATOM 761 C CA . GLY A 1 101 ? -10.007 7.413 11.622 1.00 89.06 101 GLY A CA 1
ATOM 762 C C . GLY A 1 101 ? -9.279 6.078 11.452 1.00 89.06 101 GLY A C 1
ATOM 763 O O . GLY A 1 101 ? -8.524 5.869 10.505 1.00 89.06 101 GLY A O 1
ATOM 764 N N . LEU A 1 102 ? -9.484 5.166 12.397 1.00 89.94 102 LEU A N 1
ATOM 765 C CA . LEU A 1 102 ? -8.829 3.857 12.429 1.00 89.94 102 LEU A CA 1
ATOM 766 C C . LEU A 1 102 ? -9.485 2.875 11.445 1.00 89.94 102 LEU A C 1
ATOM 768 O O . LEU A 1 102 ? -10.712 2.827 11.341 1.00 89.94 102 LEU A O 1
ATOM 772 N N . ARG A 1 103 ? -8.684 2.068 10.738 1.00 89.75 103 ARG A N 1
ATOM 773 C CA . ARG A 1 103 ? -9.175 1.047 9.797 1.00 89.75 103 ARG A CA 1
ATOM 774 C C . ARG A 1 103 ? -8.426 -0.272 9.942 1.00 89.75 103 ARG A C 1
ATOM 776 O O . ARG A 1 103 ? -7.206 -0.297 10.036 1.00 89.75 103 ARG A O 1
ATOM 783 N N . SER A 1 104 ? -9.170 -1.371 9.864 1.00 88.31 104 SER A N 1
ATOM 784 C CA . SER A 1 104 ? -8.609 -2.730 9.811 1.00 88.31 104 SER A CA 1
ATOM 785 C C . SER A 1 104 ? -8.761 -3.385 8.443 1.00 88.31 104 SER A C 1
ATOM 787 O O . SER A 1 104 ? -8.294 -4.499 8.266 1.00 88.31 104 SER A O 1
ATOM 789 N N . ILE A 1 105 ? -9.442 -2.738 7.494 1.00 89.12 105 ILE A N 1
ATOM 790 C CA . ILE A 1 105 ? -9.717 -3.298 6.168 1.00 89.12 105 ILE A CA 1
ATOM 791 C C . ILE A 1 105 ? -9.234 -2.331 5.095 1.00 89.12 105 ILE A C 1
ATOM 793 O O . ILE A 1 105 ? -9.636 -1.157 5.072 1.00 89.12 105 ILE A O 1
ATOM 797 N N . PHE A 1 106 ? -8.425 -2.873 4.191 1.00 91.12 106 PHE A N 1
ATOM 798 C CA . PHE A 1 106 ? -7.833 -2.186 3.054 1.00 91.12 106 PHE A CA 1
ATOM 799 C C . PHE A 1 106 ? -8.055 -2.972 1.765 1.00 91.12 106 PHE A C 1
ATOM 801 O O . PHE A 1 106 ? -8.292 -4.176 1.803 1.00 91.12 106 PHE A O 1
ATOM 808 N N . TYR A 1 107 ? -7.969 -2.294 0.626 1.00 94.12 107 TYR A N 1
ATOM 809 C CA . TYR A 1 107 ? -8.052 -2.913 -0.694 1.00 94.12 107 TYR A CA 1
ATOM 810 C C . TYR A 1 107 ? -6.816 -2.574 -1.509 1.00 94.12 107 TYR A C 1
ATOM 812 O O . TYR A 1 107 ? -6.433 -1.407 -1.601 1.00 94.12 107 TYR A O 1
ATOM 820 N N . VAL A 1 108 ? -6.211 -3.590 -2.115 1.00 92.88 108 VAL A N 1
ATOM 821 C CA . VAL A 1 108 ? -5.084 -3.389 -3.025 1.00 92.88 108 VAL A CA 1
ATOM 822 C C . VAL A 1 108 ? -5.615 -2.840 -4.336 1.00 92.88 108 VAL A C 1
ATOM 824 O O . VAL A 1 108 ? -6.389 -3.501 -5.022 1.00 92.88 108 VAL A O 1
ATOM 827 N N . GLU A 1 109 ? -5.224 -1.626 -4.689 1.00 94.25 109 GLU A N 1
ATOM 828 C CA . GLU A 1 109 ? -5.668 -0.983 -5.934 1.00 94.25 109 GLU A CA 1
ATOM 829 C C . GLU A 1 109 ? -4.522 -0.312 -6.680 1.00 94.25 109 GLU A C 1
ATOM 831 O O . GLU A 1 109 ? -4.712 0.200 -7.781 1.00 94.25 109 GLU A O 1
ATOM 836 N N . ASP A 1 110 ? -3.331 -0.312 -6.094 1.00 92.06 110 ASP A N 1
ATOM 837 C CA . ASP A 1 110 ? -2.198 0.421 -6.614 1.00 92.06 110 ASP A CA 1
ATOM 838 C C . ASP A 1 110 ? -0.895 -0.363 -6.439 1.00 92.06 110 ASP A C 1
ATOM 840 O O . ASP A 1 110 ? -0.841 -1.378 -5.737 1.00 92.06 110 ASP A O 1
ATOM 844 N N . THR A 1 111 ? 0.164 0.123 -7.073 1.00 91.31 111 THR A N 1
ATOM 845 C CA . THR A 1 111 ? 1.519 -0.406 -6.901 1.00 91.31 111 THR A CA 1
ATOM 846 C C . THR A 1 111 ? 2.486 0.709 -6.562 1.00 91.31 111 THR A C 1
ATOM 848 O O . THR A 1 111 ? 2.535 1.703 -7.281 1.00 91.31 111 THR A O 1
ATOM 851 N N . GLY A 1 112 ? 3.300 0.508 -5.534 1.00 88.38 112 GLY A N 1
ATOM 852 C CA . GLY A 1 112 ? 4.342 1.434 -5.098 1.00 88.38 112 GLY A CA 1
ATOM 853 C C . GLY A 1 112 ? 5.719 0.776 -5.132 1.00 88.38 112 GLY A C 1
ATOM 854 O O . GLY A 1 112 ? 5.839 -0.419 -5.403 1.00 88.38 112 GLY A O 1
ATOM 855 N N . ASP A 1 113 ? 6.762 1.560 -4.837 1.00 87.44 113 ASP A N 1
ATOM 856 C CA . ASP A 1 113 ? 8.171 1.123 -4.877 1.00 87.44 113 ASP A CA 1
ATOM 857 C C . ASP A 1 113 ? 8.460 0.249 -6.113 1.00 87.44 113 ASP A C 1
ATOM 859 O O . ASP A 1 113 ? 8.967 -0.868 -6.024 1.00 87.44 113 ASP A O 1
ATOM 863 N N . THR A 1 114 ? 8.032 0.728 -7.286 1.00 89.44 114 THR A N 1
ATOM 864 C CA . THR A 1 114 ? 7.897 -0.096 -8.497 1.00 89.44 114 THR A CA 1
ATOM 865 C C . THR A 1 114 ? 9.224 -0.576 -9.070 1.00 89.44 114 THR A C 1
ATOM 867 O O . THR A 1 114 ? 9.248 -1.531 -9.840 1.00 89.44 114 THR A O 1
ATOM 870 N N . ASN A 1 115 ? 10.334 0.051 -8.691 1.00 89.62 115 ASN A N 1
ATOM 871 C CA . ASN A 1 115 ? 11.699 -0.362 -9.019 1.00 89.62 115 ASN A CA 1
ATOM 872 C C . ASN A 1 115 ? 12.414 -1.065 -7.849 1.00 89.62 115 ASN A C 1
ATOM 874 O O . ASN A 1 115 ? 13.613 -1.323 -7.945 1.00 89.62 115 ASN A O 1
ATOM 878 N N . TYR A 1 116 ? 11.698 -1.348 -6.756 1.00 90.31 116 TYR A N 1
ATOM 879 C CA . TYR A 1 116 ? 12.210 -1.959 -5.525 1.00 90.31 116 TYR A CA 1
ATOM 880 C C . TYR A 1 116 ? 13.332 -1.146 -4.859 1.00 90.31 116 TYR A C 1
ATOM 882 O O . TYR A 1 116 ? 14.198 -1.705 -4.186 1.00 90.31 116 TYR A O 1
ATOM 890 N N . ALA A 1 117 ? 13.381 0.173 -5.053 1.00 86.62 117 ALA A N 1
ATOM 891 C CA . ALA A 1 117 ? 14.457 0.990 -4.501 1.00 86.62 117 ALA A CA 1
ATOM 892 C C . ALA A 1 117 ? 14.451 0.996 -2.966 1.00 86.62 117 ALA A C 1
ATOM 894 O O . ALA A 1 117 ? 15.513 0.894 -2.349 1.00 86.62 117 ALA A O 1
ATOM 895 N N . ARG A 1 118 ? 13.273 1.098 -2.337 1.00 83.19 118 ARG A N 1
ATOM 896 C CA . ARG A 1 118 ? 13.142 1.101 -0.870 1.00 83.19 118 ARG A CA 1
ATOM 897 C C . ARG A 1 118 ? 13.336 -0.303 -0.297 1.00 83.19 118 ARG A C 1
ATOM 899 O O . ARG A 1 118 ? 14.028 -0.430 0.713 1.00 83.19 118 ARG A O 1
ATOM 906 N N . TYR A 1 119 ? 12.828 -1.3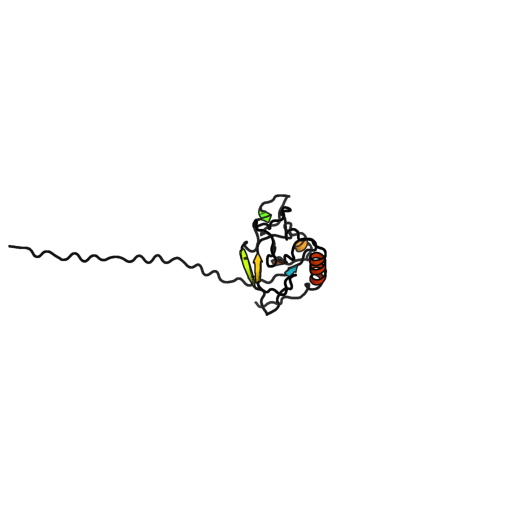36 -0.970 1.00 85.06 119 TYR A N 1
ATOM 907 C CA . TYR A 1 119 ? 13.107 -2.736 -0.632 1.00 85.06 119 TYR A CA 1
ATOM 908 C C . TYR A 1 119 ? 14.612 -3.053 -0.660 1.00 85.06 119 TYR A C 1
ATOM 910 O O . TYR A 1 119 ? 15.175 -3.501 0.337 1.00 85.06 119 TYR A O 1
ATOM 918 N N . ASN A 1 120 ? 15.304 -2.730 -1.757 1.00 87.19 120 ASN A N 1
ATOM 919 C CA . ASN A 1 120 ? 16.741 -2.991 -1.906 1.00 87.19 120 ASN A CA 1
ATOM 920 C C . ASN A 1 120 ? 17.605 -2.169 -0.934 1.00 87.19 120 ASN A C 1
ATOM 922 O O . ASN A 1 120 ? 18.708 -2.582 -0.587 1.00 87.19 120 ASN A O 1
ATOM 926 N N . ALA A 1 121 ? 17.106 -1.018 -0.476 1.00 83.94 121 ALA A N 1
ATOM 927 C CA . ALA A 1 121 ? 17.740 -0.211 0.565 1.00 83.94 121 ALA A CA 1
ATOM 928 C C . ALA A 1 121 ? 17.452 -0.710 1.997 1.00 83.94 121 ALA A C 1
ATOM 930 O O . ALA A 1 121 ? 17.856 -0.049 2.952 1.00 83.94 121 ALA A O 1
ATOM 931 N N . GLY A 1 122 ? 16.729 -1.825 2.159 1.00 80.25 122 GLY A N 1
ATOM 932 C CA . GLY A 1 122 ? 16.368 -2.395 3.460 1.00 80.25 122 GLY A CA 1
ATOM 933 C C . GLY A 1 122 ? 15.322 -1.591 4.235 1.00 80.25 122 GLY A C 1
ATOM 934 O O . GLY A 1 122 ? 15.199 -1.770 5.442 1.00 80.25 122 GLY A O 1
ATOM 935 N N . LYS A 1 123 ? 14.588 -0.690 3.569 1.00 79.94 123 LYS A N 1
ATOM 936 C CA . LYS A 1 123 ? 13.572 0.175 4.199 1.00 79.94 123 LYS A CA 1
ATOM 937 C C . LYS A 1 123 ? 12.170 -0.430 4.202 1.00 79.94 123 LYS A C 1
ATOM 939 O O . LYS A 1 123 ? 11.310 0.067 4.915 1.00 79.94 123 LYS A O 1
ATOM 944 N N . LEU A 1 124 ? 11.936 -1.439 3.367 1.00 79.88 124 LEU A N 1
ATOM 945 C CA . LEU A 1 124 ? 10.677 -2.170 3.252 1.00 79.88 124 LEU A CA 1
ATOM 946 C C . LEU A 1 124 ? 10.985 -3.664 3.174 1.00 79.88 124 LEU A C 1
ATOM 948 O O . LEU A 1 124 ? 11.981 -4.066 2.567 1.00 79.88 124 LEU A O 1
ATOM 952 N N . THR A 1 125 ? 10.114 -4.494 3.731 1.00 84.12 125 THR A N 1
ATOM 953 C CA . THR A 1 125 ? 10.085 -5.928 3.441 1.00 84.12 125 THR A CA 1
ATOM 954 C C . THR A 1 125 ? 9.423 -6.202 2.088 1.00 84.12 125 THR A C 1
ATOM 956 O O . THR A 1 125 ? 8.736 -5.362 1.513 1.00 84.12 125 THR A O 1
ATOM 959 N N . TYR A 1 126 ? 9.614 -7.421 1.568 1.00 85.44 126 TYR A N 1
ATOM 960 C CA . TYR A 1 126 ? 9.031 -7.844 0.284 1.00 85.44 126 TYR A CA 1
ATOM 961 C C . TYR A 1 126 ? 7.493 -7.820 0.274 1.00 85.44 126 TYR A C 1
ATOM 963 O O . TYR A 1 126 ? 6.866 -7.794 -0.780 1.00 85.44 126 TYR A O 1
ATOM 971 N N . HIS A 1 127 ? 6.867 -7.836 1.447 1.00 85.62 127 HIS A N 1
ATOM 972 C CA . HIS A 1 127 ? 5.441 -7.605 1.585 1.00 85.62 127 HIS A CA 1
ATOM 973 C C . HIS A 1 127 ? 5.274 -6.320 2.384 1.00 85.62 127 HIS A C 1
ATOM 975 O O . HIS A 1 127 ? 5.624 -6.260 3.552 1.00 85.62 127 HIS A O 1
ATOM 981 N N . TRP A 1 128 ? 4.734 -5.287 1.763 1.00 86.25 128 TRP A N 1
ATOM 982 C CA . TRP A 1 128 ? 4.433 -4.025 2.422 1.00 86.25 128 TRP A CA 1
ATOM 983 C C . TRP A 1 128 ? 3.148 -3.462 1.830 1.00 86.25 128 TRP A C 1
ATOM 985 O O . TRP A 1 128 ? 2.715 -3.880 0.749 1.00 86.25 128 TRP A O 1
ATOM 995 N N . ILE A 1 129 ? 2.548 -2.521 2.547 1.00 87.31 129 ILE A N 1
ATOM 996 C CA . ILE A 1 129 ? 1.435 -1.718 2.062 1.00 87.31 129 ILE A CA 1
ATOM 997 C C . ILE A 1 129 ? 1.741 -0.227 2.233 1.00 87.31 129 ILE A C 1
ATOM 999 O O . ILE A 1 129 ? 2.128 0.201 3.319 1.00 87.31 129 ILE A O 1
ATOM 1003 N N . ASP A 1 130 ? 1.539 0.575 1.185 1.00 87.12 130 ASP A N 1
ATOM 1004 C CA . ASP A 1 130 ? 1.447 2.039 1.308 1.00 87.12 130 ASP A CA 1
ATOM 1005 C C . ASP A 1 130 ? -0.006 2.418 1.538 1.00 87.12 130 ASP A C 1
ATOM 1007 O O . ASP A 1 130 ? -0.856 2.089 0.710 1.00 87.12 130 ASP A O 1
ATOM 1011 N N . VAL A 1 131 ? -0.323 3.118 2.619 1.00 88.00 131 VAL A N 1
ATOM 101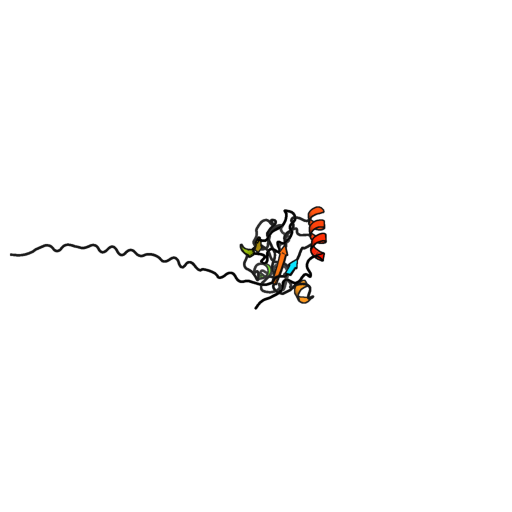2 C CA . VAL A 1 131 ? -1.708 3.506 2.905 1.00 88.00 131 VAL A CA 1
ATOM 1013 C C . VAL A 1 131 ? -2.019 4.844 2.261 1.00 88.00 131 VAL A C 1
ATOM 1015 O O . VAL A 1 131 ? -1.402 5.857 2.592 1.00 88.00 131 VAL A O 1
ATOM 1018 N N . TYR A 1 132 ? -3.037 4.871 1.395 1.00 87.75 132 TYR A N 1
ATOM 1019 C CA . TYR A 1 132 ? -3.496 6.122 0.802 1.00 87.75 132 TYR A CA 1
ATOM 1020 C C . TYR A 1 132 ? -4.176 7.022 1.844 1.00 87.75 132 TYR A C 1
ATOM 1022 O O . TYR A 1 132 ? -5.234 6.691 2.391 1.00 87.75 132 TYR A O 1
ATOM 1030 N N . CYS A 1 133 ? -3.591 8.197 2.060 1.00 82.19 133 CYS A N 1
ATOM 1031 C CA . CYS A 1 133 ? -4.001 9.225 3.011 1.00 82.19 133 CYS A CA 1
ATOM 1032 C C . CYS A 1 133 ? -4.660 10.437 2.338 1.00 82.19 133 CYS A C 1
ATOM 1034 O O . CYS A 1 133 ? -4.827 11.477 2.968 1.00 82.19 133 CYS A O 1
ATOM 1036 N N . GLY A 1 134 ? -5.075 10.322 1.077 1.00 80.81 134 GLY A N 1
ATOM 1037 C CA . GLY A 1 134 ? -5.710 11.421 0.350 1.00 80.81 134 GLY A CA 1
ATOM 1038 C C . GLY A 1 134 ? -4.713 12.283 -0.420 1.00 80.81 134 GLY A C 1
ATOM 1039 O O . GLY A 1 134 ? -3.504 12.160 -0.255 1.00 80.81 134 GLY A O 1
ATOM 1040 N N . ALA A 1 135 ? -5.246 13.177 -1.258 1.00 78.19 135 ALA A N 1
ATOM 1041 C CA . ALA A 1 135 ? -4.457 14.084 -2.091 1.00 78.19 135 ALA A CA 1
ATOM 1042 C C . ALA A 1 135 ? -3.455 14.909 -1.265 1.00 78.19 135 ALA A C 1
ATOM 1044 O O . ALA A 1 135 ? -3.720 15.189 -0.092 1.00 78.19 135 ALA A O 1
ATOM 1045 N N . SER A 1 136 ? -2.357 15.348 -1.892 1.00 74.50 136 SER A N 1
ATOM 1046 C CA . SER A 1 136 ? -1.285 16.164 -1.295 1.00 74.50 136 SER A CA 1
ATOM 1047 C C . SER A 1 136 ? -1.765 17.542 -0.802 1.00 74.50 136 SER A C 1
ATOM 1049 O O . SER A 1 136 ? -1.460 18.581 -1.381 1.00 74.50 136 SER A O 1
ATOM 1051 N N . THR A 1 137 ? -2.533 17.552 0.284 1.00 79.69 137 THR A N 1
ATOM 1052 C CA . THR A 1 137 ? -2.944 18.730 1.051 1.00 79.69 137 THR A CA 1
ATOM 1053 C C . THR A 1 137 ? -2.074 18.839 2.296 1.00 79.69 137 THR A C 1
ATOM 1055 O O . THR A 1 137 ? -1.627 17.821 2.823 1.00 79.69 137 THR A O 1
ATOM 1058 N N . SER A 1 138 ? -1.873 20.044 2.831 1.00 80.56 138 SER A N 1
ATOM 1059 C CA . SER A 1 138 ? -1.049 20.242 4.034 1.00 80.56 138 SER A CA 1
ATOM 1060 C C . SER A 1 138 ? -1.470 19.344 5.207 1.00 80.56 138 SER A C 1
ATOM 1062 O O . SER A 1 138 ? -0.615 18.833 5.9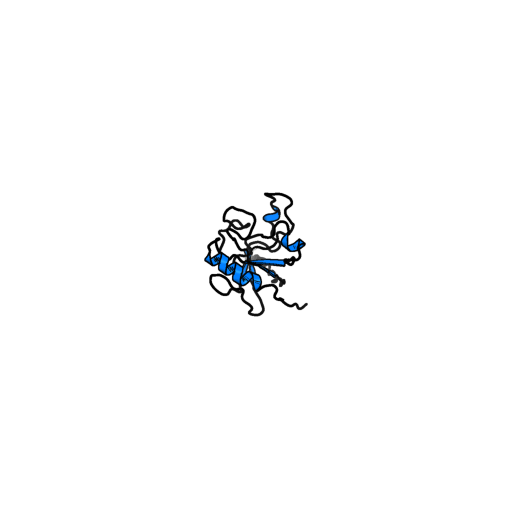24 1.00 80.56 138 SER A O 1
ATOM 1064 N N . SER A 1 139 ? -2.773 19.089 5.370 1.00 82.12 139 SER A N 1
ATOM 1065 C CA . SER A 1 139 ? -3.309 18.202 6.410 1.00 82.12 139 SER A CA 1
ATOM 1066 C C . SER A 1 139 ? -2.945 16.732 6.190 1.00 82.12 139 SER A C 1
ATOM 1068 O O . SER A 1 139 ? -2.524 16.066 7.133 1.00 82.12 139 SER A O 1
ATOM 1070 N N . ASN A 1 140 ? -3.053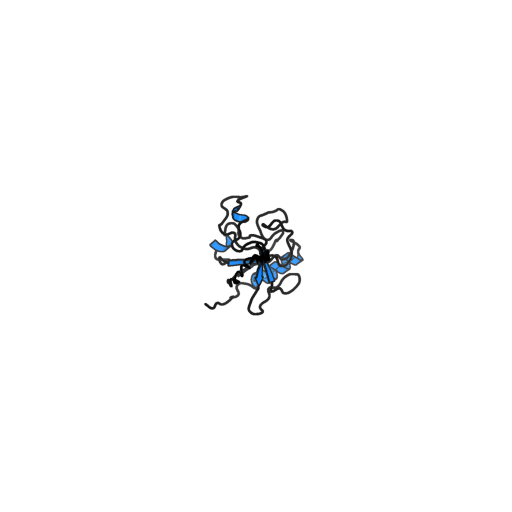 16.226 4.959 1.00 80.00 140 ASN A N 1
ATOM 1071 C CA . ASN A 1 140 ? -2.708 14.833 4.648 1.00 80.00 140 ASN A CA 1
ATOM 1072 C C . ASN A 1 140 ? -1.194 14.602 4.712 1.00 80.00 140 ASN A C 1
ATOM 1074 O O . ASN A 1 140 ? -0.744 13.569 5.199 1.00 80.00 140 ASN A O 1
ATOM 1078 N N . ILE A 1 141 ? -0.404 15.600 4.306 1.00 76.19 141 ILE A N 1
ATOM 1079 C CA . ILE A 1 141 ? 1.057 15.588 4.442 1.00 76.19 141 ILE A CA 1
ATOM 1080 C C . ILE A 1 141 ? 1.453 15.563 5.923 1.00 76.19 141 ILE A C 1
ATOM 1082 O O . ILE A 1 141 ? 2.314 14.782 6.324 1.00 76.19 141 ILE A O 1
ATOM 1086 N N . ALA A 1 142 ? 0.823 16.392 6.759 1.00 80.44 142 ALA A N 1
ATOM 1087 C CA . ALA A 1 142 ? 1.058 16.382 8.202 1.00 80.44 142 ALA A CA 1
ATOM 1088 C C . ALA A 1 142 ? 0.658 15.039 8.833 1.00 80.44 142 ALA A C 1
ATOM 1090 O O . ALA A 1 142 ? 1.392 14.506 9.664 1.00 80.44 142 ALA A O 1
ATOM 1091 N N . PHE A 1 143 ? -0.465 14.457 8.401 1.00 84.38 143 PHE A N 1
ATOM 1092 C CA . PHE A 1 143 ? -0.884 13.126 8.832 1.00 84.38 143 PHE A CA 1
ATOM 1093 C C . PHE A 1 143 ? 0.169 12.065 8.489 1.00 84.38 143 PHE A C 1
ATOM 1095 O O . PHE A 1 143 ? 0.595 11.327 9.378 1.00 84.38 143 PHE A O 1
ATOM 1102 N N . ALA A 1 144 ? 0.623 12.013 7.235 1.00 78.50 144 ALA A N 1
ATOM 1103 C CA . ALA A 1 144 ? 1.637 11.058 6.798 1.00 78.50 144 ALA A CA 1
ATOM 1104 C C . ALA A 1 144 ? 2.947 11.231 7.591 1.00 78.50 144 ALA A C 1
ATOM 1106 O O . ALA A 1 144 ? 3.461 10.256 8.127 1.00 78.50 144 ALA A O 1
ATOM 1107 N N . ASN A 1 145 ? 3.426 12.467 7.782 1.00 75.75 145 ASN A N 1
ATOM 1108 C CA . ASN A 1 145 ? 4.614 12.763 8.601 1.00 75.75 145 ASN A CA 1
ATOM 1109 C C . ASN A 1 145 ? 4.497 12.246 10.043 1.00 75.75 145 ASN A C 1
ATOM 1111 O O . ASN A 1 145 ? 5.431 11.639 10.566 1.00 75.75 145 ASN A O 1
ATOM 1115 N N . ASN A 1 146 ? 3.348 12.466 10.684 1.00 80.50 146 ASN A N 1
ATOM 1116 C CA . ASN A 1 146 ? 3.131 12.057 12.072 1.00 80.50 146 ASN A CA 1
ATOM 1117 C C . ASN A 1 146 ? 3.077 10.533 12.241 1.00 80.50 146 ASN A C 1
ATOM 1119 O O . ASN A 1 146 ? 3.380 10.028 13.320 1.00 80.50 146 ASN A O 1
ATOM 1123 N N . ASN A 1 147 ? 2.701 9.802 11.189 1.00 74.94 147 ASN A N 1
ATOM 1124 C CA . ASN A 1 147 ? 2.543 8.349 11.237 1.00 74.94 147 ASN A CA 1
ATOM 1125 C C . ASN A 1 147 ? 3.708 7.585 10.585 1.00 74.94 147 ASN A C 1
ATOM 1127 O O . ASN A 1 147 ? 3.890 6.408 10.885 1.00 74.94 147 ASN A O 1
ATOM 1131 N N . LEU A 1 148 ? 4.546 8.245 9.778 1.00 65.12 148 LEU A N 1
ATOM 1132 C CA . LEU A 1 148 ? 5.775 7.683 9.202 1.00 65.12 148 LEU A CA 1
ATOM 1133 C C . LEU A 1 148 ? 6.761 7.209 10.272 1.00 65.12 148 LEU A C 1
ATOM 1135 O O . LEU A 1 148 ? 7.284 6.105 10.191 1.00 65.12 148 LEU A O 1
ATOM 1139 N N . ASN A 1 149 ? 6.965 8.015 11.315 1.00 51.03 149 ASN A N 1
ATOM 1140 C CA . ASN A 1 149 ? 7.882 7.684 12.411 1.00 51.03 149 ASN A CA 1
ATOM 1141 C C . ASN A 1 149 ? 7.307 6.635 13.384 1.00 51.03 149 ASN A C 1
ATOM 1143 O O . ASN A 1 149 ? 7.987 6.216 14.319 1.00 51.03 149 ASN A O 1
ATOM 1147 N N . ALA A 1 150 ? 6.043 6.226 13.216 1.00 43.44 150 ALA A N 1
ATOM 1148 C CA . ALA A 1 150 ? 5.363 5.319 14.138 1.00 43.44 150 ALA A CA 1
ATOM 1149 C C . ALA A 1 150 ? 5.508 3.830 13.765 1.00 43.44 150 ALA A C 1
ATOM 1151 O O . ALA A 1 150 ? 5.190 2.982 14.609 1.00 43.44 150 ALA A O 1
ATOM 1152 N N . ILE A 1 151 ? 5.998 3.512 12.556 1.00 46.94 151 ILE A N 1
ATOM 1153 C CA . ILE A 1 151 ? 5.978 2.158 11.979 1.00 46.94 151 ILE A CA 1
ATOM 1154 C C . ILE A 1 151 ? 7.381 1.692 11.540 1.00 46.94 151 ILE A C 1
ATOM 1156 O O . ILE A 1 151 ? 7.629 1.366 10.391 1.00 46.94 151 ILE A O 1
ATOM 1160 N N . GLU A 1 152 ? 8.289 1.583 12.509 1.00 42.16 152 GLU A N 1
ATOM 1161 C CA . GLU A 1 152 ? 9.323 0.527 12.538 1.00 42.16 152 GLU A CA 1
ATOM 1162 C C . GLU A 1 152 ? 8.920 -0.577 13.543 1.00 42.16 152 GLU A C 1
ATOM 1164 O O . GLU A 1 152 ? 9.750 -1.257 14.145 1.00 42.16 152 GLU A O 1
ATOM 1169 N N . ARG A 1 153 ? 7.618 -0.725 13.827 1.00 40.41 153 ARG A N 1
ATOM 1170 C CA . ARG A 1 153 ? 7.137 -1.561 14.933 1.00 40.41 153 ARG A CA 1
ATOM 1171 C C . ARG A 1 153 ? 6.583 -2.899 14.460 1.00 40.41 153 ARG A C 1
ATOM 1173 O O . ARG A 1 153 ? 5.405 -3.020 14.152 1.00 40.41 153 ARG A O 1
ATOM 1180 N N . ASN A 1 154 ? 7.471 -3.894 14.498 1.00 36.78 154 ASN A N 1
ATOM 1181 C CA . ASN A 1 154 ? 7.239 -5.277 14.929 1.00 36.78 154 ASN A CA 1
ATOM 1182 C C . ASN A 1 154 ? 5.797 -5.798 14.785 1.00 36.78 154 ASN A C 1
ATOM 1184 O O . ASN A 1 154 ? 5.050 -5.845 15.763 1.00 36.78 154 ASN A O 1
ATOM 1188 N N . TYR A 1 155 ? 5.445 -6.326 13.615 1.00 39.31 155 TYR A N 1
ATOM 1189 C CA . TYR A 1 155 ? 4.368 -7.314 13.526 1.00 39.31 155 TYR A CA 1
ATOM 1190 C C . TYR A 1 155 ? 5.000 -8.709 13.648 1.00 39.31 155 TYR A C 1
ATOM 1192 O O . TYR A 1 155 ? 5.652 -9.193 12.725 1.00 39.31 155 TYR A O 1
ATOM 1200 N N . MET A 1 156 ? 4.899 -9.314 14.839 1.00 29.23 156 MET A N 1
ATOM 1201 C CA . MET A 1 156 ? 5.461 -10.622 15.243 1.00 29.23 156 MET A CA 1
ATOM 1202 C C . MET A 1 156 ? 4.725 -11.826 14.611 1.00 29.23 156 MET A C 1
ATOM 1204 O O . MET A 1 156 ? 3.613 -11.691 14.114 1.00 29.23 156 MET A O 1
ATOM 1208 N N . TRP A 1 157 ? 5.433 -12.964 14.520 1.00 33.66 157 TRP A N 1
ATOM 1209 C CA . TRP A 1 157 ? 5.149 -14.199 13.746 1.00 33.66 157 TRP A CA 1
ATOM 1210 C C . TRP A 1 157 ? 4.682 -15.321 14.665 1.00 33.66 157 TRP A C 1
ATOM 1212 O O . TRP A 1 157 ? 5.234 -15.391 15.754 1.00 33.66 157 TRP A O 1
ATOM 1222 N N . GLU A 1 158 ? 3.812 -16.206 14.158 1.00 27.58 158 GLU A N 1
ATOM 1223 C CA . GLU A 1 158 ? 3.853 -17.691 14.234 1.00 27.58 158 GLU A CA 1
ATOM 1224 C C . GLU A 1 158 ? 3.135 -18.199 12.948 1.00 27.58 158 GLU A C 1
ATOM 1226 O O . GLU A 1 158 ? 2.122 -17.597 12.587 1.00 27.58 158 GLU A O 1
ATOM 1231 N N . ASN A 1 159 ? 3.557 -19.182 12.133 1.00 31.67 159 ASN A N 1
ATOM 1232 C CA . ASN A 1 159 ? 4.598 -20.224 12.150 1.00 31.67 159 ASN A CA 1
ATOM 1233 C C . ASN A 1 159 ? 5.186 -20.464 10.755 1.00 31.67 159 ASN A C 1
ATOM 1235 O O . ASN A 1 159 ? 4.476 -20.198 9.757 1.00 31.67 159 ASN A O 1
#

Organism: NCBI:txid1121340

Sequence (159 aa):
MKLMKLSKIFVMTLVIGVAAITITSAKTVKADVFYELSQTVTGYTGSGYTASQKTPKIGYVAVHPKEPIRYPGDLRALDPLIPFGTMITVLNNNPIPTPTGLRSIFYVEDTGDTNYARYNAGKLTYHWIDVYCGASTSSNIAFANNNLNAIERNYMWEN

pLDDT: mean 73.2, std 19.56, range [27.58, 94.69]

Radius of gyration: 24.6 Å; chains: 1; bounding box: 74×81×48 Å

Foldseek 3Di:
DDDDDDDDDDDDDDPDPPPPPPPDDDDDDDAFEAEDLAPCPQDDDVPSAALLRHRDDFQEKAWEQPAADPDRPGCSQSHHPQDFQDKAFAPDPPFDAEPVGTHRIHTYRHHHCRRCPCVVVVNTPNTYIHGDRDGNDPVSSVVNVVCRVVTVDDPDDDD

Secondary structure (DSSP, 8-state):
---PPPP----------------PPPPP---EEE--S--SSSSS--SSS-TTSPPP-BTEEEE-BSS--SSTT-GGGGSBSS-TTPEEE--TT-PEEETTEEESEEEEEEE-STT-HHHHTTSS-SSEEEEP--SS-HHHHHHHHHHHTT---------